Protein AF-A0A2E4KFT2-F1 (afdb_monomer)

Nearest PDB structures (foldseek):
  3dr5-assembly1_A-2  TM=6.832E-01  e=5.784E-01  Corynebacterium glutamicum
  2nu7-assembly1_A  TM=4.587E-01  e=7.571E+00  Escherichia coli

Solvent-accessible surface area (backbone atoms only — not comparable to full-atom values): 5842 Å² total; per-residue (Å²): 136,89,81,69,89,86,65,90,29,64,46,76,49,83,85,63,57,32,22,66,58,38,35,52,49,51,66,65,50,56,80,65,39,28,68,81,27,35,41,38,38,48,51,15,41,36,54,76,70,37,34,80,52,90,93,52,94,55,92,29,30,64,82,34,14,32,44,52,16,51,54,56,48,51,74,80,33,88,40,44,43,64,45,63,68,56,45,64,70,42,82,77,58,54,33,55,76,18,42,29,34,24,79,94

Radius of gyration: 14.08 Å; Cα contacts (8 Å, |Δi|>4): 180; chains: 1; bounding box: 35×25×36 Å

Foldseek 3Di:
DDDPDDDQDEAEDDDAWWLVVLLVVCVVCVVVHDAQYWYFYFQLVCLVVFQPDPPDRHPTGNCTTNVVSLVVNVVPDPQWDQPVVVLVVCVDGSRRSRTIHGHD

Structure (mmCIF, N/CA/C/O backbone):
data_AF-A0A2E4KFT2-F1
#
_entry.id   AF-A0A2E4KFT2-F1
#
loop_
_atom_site.group_PDB
_atom_site.id
_atom_site.type_symbol
_atom_site.label_atom_id
_atom_site.label_alt_id
_atom_site.label_comp_id
_atom_site.label_asym_id
_atom_site.label_entity_id
_atom_site.label_seq_id
_atom_site.pdbx_PDB_ins_code
_atom_site.Cartn_x
_atom_site.Cartn_y
_atom_site.Cartn_z
_atom_site.occupancy
_atom_site.B_iso_or_equiv
_atom_site.auth_seq_id
_atom_site.auth_comp_id
_atom_site.auth_asym_id
_atom_site.auth_atom_id
_atom_site.pdbx_PDB_model_num
ATOM 1 N N . MET A 1 1 ? -15.349 -17.266 2.591 1.00 54.81 1 MET A N 1
ATOM 2 C CA . MET A 1 1 ? -14.425 -17.221 3.749 1.00 54.81 1 MET A CA 1
ATOM 3 C C . MET A 1 1 ? -15.194 -16.701 4.959 1.00 54.81 1 MET A C 1
ATOM 5 O O . MET A 1 1 ? -15.624 -15.556 4.939 1.00 54.81 1 MET A O 1
ATOM 9 N N . ASN A 1 2 ? -15.468 -17.555 5.952 1.00 52.03 2 ASN A N 1
ATOM 10 C CA . ASN A 1 2 ? -16.279 -17.209 7.126 1.00 52.03 2 ASN A CA 1
ATOM 11 C C . ASN A 1 2 ? -15.352 -16.797 8.284 1.00 52.03 2 ASN A C 1
ATOM 13 O O . ASN A 1 2 ? -14.780 -17.638 8.977 1.00 52.03 2 ASN A O 1
ATOM 17 N N . LEU A 1 3 ? -15.127 -15.492 8.431 1.00 61.97 3 LEU A N 1
ATOM 18 C CA . LEU A 1 3 ? -14.213 -14.915 9.417 1.00 61.97 3 LEU A CA 1
ATOM 19 C C . LEU A 1 3 ? -14.967 -14.697 10.734 1.00 61.97 3 LEU A C 1
ATOM 21 O O . LEU A 1 3 ? -15.610 -13.667 10.929 1.00 61.97 3 LEU A O 1
ATOM 25 N N . LYS A 1 4 ? -14.937 -15.695 11.627 1.00 56.31 4 LYS A N 1
ATOM 26 C CA . LYS A 1 4 ? -15.633 -15.627 12.923 1.00 56.31 4 LYS A CA 1
ATOM 27 C C . LYS A 1 4 ? -15.218 -14.394 13.751 1.00 56.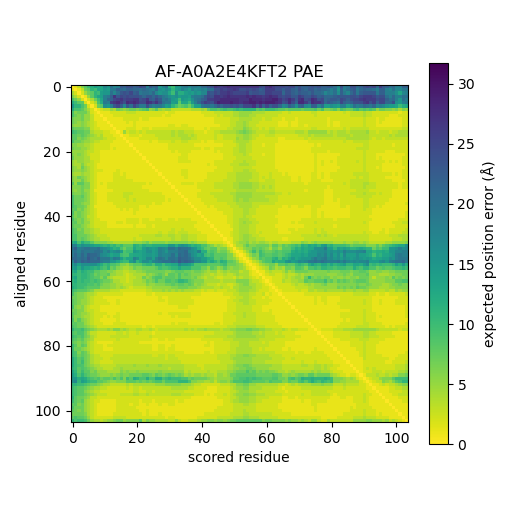31 4 LYS A C 1
ATOM 29 O O . LYS A 1 4 ? -14.079 -13.930 13.722 1.00 56.31 4 LYS A O 1
ATOM 34 N N . ARG A 1 5 ? -16.202 -13.903 14.510 1.00 57.56 5 ARG A N 1
ATOM 35 C CA . ARG A 1 5 ? -16.249 -12.717 15.384 1.00 57.56 5 ARG A CA 1
ATOM 36 C C . ARG A 1 5 ? -14.913 -12.411 16.099 1.00 57.56 5 ARG A C 1
ATOM 38 O O . ARG A 1 5 ? -14.577 -13.051 17.087 1.00 57.56 5 ARG A O 1
ATOM 45 N N . LYS A 1 6 ? -14.230 -11.355 15.635 1.00 65.38 6 LYS A N 1
ATOM 46 C CA . LYS A 1 6 ? -13.044 -10.689 16.223 1.00 65.38 6 LYS A CA 1
ATOM 47 C C . LYS A 1 6 ? -11.715 -11.461 16.172 1.00 65.38 6 LYS A C 1
ATOM 49 O O . LYS A 1 6 ? -11.243 -11.989 17.172 1.00 65.38 6 LYS A O 1
ATOM 54 N N . LYS A 1 7 ? -11.006 -11.325 15.051 1.00 71.50 7 LYS A N 1
ATOM 55 C CA . LYS A 1 7 ? -9.536 -11.224 15.030 1.00 71.50 7 LYS A CA 1
ATOM 56 C C . LYS A 1 7 ? -9.197 -10.054 14.115 1.00 71.50 7 LYS A C 1
ATOM 58 O O . LYS A 1 7 ? -9.828 -9.920 13.077 1.00 71.50 7 LYS A O 1
ATOM 63 N N . LYS A 1 8 ? -8.303 -9.150 14.521 1.00 89.69 8 LYS A N 1
ATOM 64 C CA . LYS A 1 8 ? -7.858 -8.049 13.652 1.00 89.69 8 LYS A CA 1
ATOM 65 C C . LYS A 1 8 ? -7.270 -8.666 12.382 1.00 89.69 8 LYS A C 1
ATOM 67 O O . LYS A 1 8 ? -6.322 -9.438 12.479 1.00 89.69 8 LYS A O 1
ATOM 72 N N . ILE A 1 9 ? -7.852 -8.367 11.227 1.00 94.56 9 ILE A N 1
ATOM 73 C CA . ILE A 1 9 ? -7.436 -8.939 9.943 1.00 94.56 9 ILE A CA 1
ATOM 74 C C . ILE A 1 9 ? -6.546 -7.940 9.225 1.00 94.56 9 ILE A C 1
ATOM 76 O O . ILE A 1 9 ? -6.966 -6.810 8.968 1.00 94.56 9 ILE A O 1
ATOM 80 N N . MET A 1 10 ? -5.348 -8.396 8.884 1.00 96.44 10 MET A N 1
ATOM 81 C CA . MET A 1 10 ? -4.387 -7.735 8.011 1.00 96.44 10 MET A CA 1
ATOM 82 C C . MET A 1 10 ? -4.148 -8.628 6.793 1.00 96.44 10 MET A C 1
ATOM 84 O O . MET A 1 10 ? -4.234 -9.851 6.907 1.00 96.44 10 MET A O 1
ATOM 88 N N . VAL A 1 11 ? -3.863 -8.020 5.645 1.00 97.81 11 VAL A N 1
ATOM 89 C CA . VAL A 1 11 ? -3.568 -8.722 4.388 1.00 97.81 11 VAL A CA 1
ATOM 90 C C . VAL A 1 11 ? -2.207 -8.267 3.869 1.00 97.81 11 VAL A C 1
ATOM 92 O O . VAL A 1 11 ? -1.875 -7.088 3.974 1.00 97.81 11 VAL A O 1
ATOM 95 N N . ILE A 1 12 ? -1.432 -9.196 3.312 1.00 98.25 12 ILE A N 1
ATOM 96 C CA . ILE A 1 12 ? -0.159 -8.934 2.631 1.00 98.25 12 ILE A CA 1
ATOM 97 C C . ILE A 1 12 ? -0.293 -9.492 1.213 1.00 98.25 12 ILE A C 1
ATOM 99 O O . ILE A 1 12 ? -0.695 -10.644 1.058 1.00 98.25 12 ILE A O 1
ATOM 103 N N . LEU A 1 13 ? -0.016 -8.668 0.204 1.00 98.44 13 LEU A N 1
ATOM 104 C CA . LEU A 1 13 ? -0.086 -9.034 -1.211 1.00 98.44 13 LEU A CA 1
ATOM 105 C C . LEU A 1 13 ? 1.332 -9.170 -1.760 1.00 98.44 13 LEU A C 1
ATOM 107 O O . LEU A 1 13 ? 2.029 -8.166 -1.902 1.00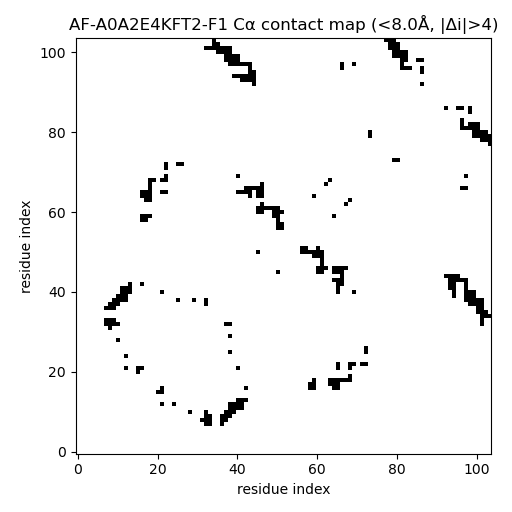 98.44 13 LEU A O 1
ATOM 111 N N . ASP A 1 14 ? 1.734 -10.408 -2.038 1.00 97.06 14 ASP A N 1
ATOM 112 C CA . ASP A 1 14 ? 3.086 -10.769 -2.489 1.00 97.06 14 ASP A CA 1
ATOM 113 C C . ASP A 1 14 ? 3.059 -11.910 -3.526 1.00 97.06 14 ASP A C 1
ATOM 115 O O . ASP A 1 14 ? 3.900 -12.804 -3.540 1.00 97.06 14 ASP A O 1
ATOM 119 N N . SER A 1 15 ? 2.007 -11.951 -4.350 1.00 94.19 15 SER A N 1
ATOM 120 C CA . SER A 1 15 ? 1.788 -13.032 -5.316 1.00 94.19 15 SER A CA 1
ATOM 121 C C . SER A 1 15 ? 2.347 -12.683 -6.703 1.00 94.19 15 SER A C 1
ATOM 123 O O . SER A 1 15 ? 3.341 -13.258 -7.144 1.00 94.19 15 SER A O 1
ATOM 125 N N . HIS A 1 16 ? 1.711 -11.742 -7.404 1.00 93.19 16 HIS A N 1
ATOM 126 C CA . HIS A 1 16 ? 2.065 -11.325 -8.757 1.00 93.19 16 HIS A CA 1
ATOM 127 C C . HIS A 1 16 ? 2.013 -9.802 -8.892 1.00 93.19 16 HIS A C 1
ATOM 129 O O . HIS A 1 16 ? 1.131 -9.141 -8.355 1.00 93.19 16 HIS A O 1
ATOM 135 N N . HIS A 1 17 ? 2.940 -9.238 -9.666 1.00 94.25 17 HIS A N 1
ATOM 136 C CA . HIS A 1 17 ? 3.249 -7.803 -9.615 1.00 94.25 17 HIS A CA 1
ATOM 137 C C . HIS A 1 17 ? 2.699 -6.981 -10.781 1.00 94.25 17 HIS A C 1
ATOM 139 O O . HIS A 1 17 ? 3.078 -5.827 -10.982 1.00 94.25 17 HIS A O 1
ATOM 145 N N . THR A 1 18 ? 1.806 -7.552 -11.587 1.00 95.00 18 THR A N 1
ATOM 146 C CA . THR A 1 18 ? 1.109 -6.782 -12.623 1.00 95.00 18 THR A CA 1
ATOM 147 C C . THR A 1 18 ? 0.053 -5.885 -12.000 1.00 95.00 18 THR A C 1
ATOM 149 O O . THR A 1 18 ? -0.637 -6.274 -11.063 1.00 95.00 18 THR A O 1
ATOM 152 N N . HIS A 1 19 ? -0.124 -4.700 -12.585 1.00 97.25 19 HIS A N 1
ATOM 153 C CA . HIS A 1 19 ? -1.154 -3.747 -12.172 1.00 97.25 19 HIS A CA 1
ATOM 154 C C . HIS A 1 19 ? -2.526 -4.405 -11.966 1.00 97.25 19 HIS A C 1
ATOM 156 O O . HIS A 1 19 ? -3.131 -4.247 -10.913 1.00 97.25 19 HIS A O 1
ATOM 162 N N . GLN A 1 20 ? -3.002 -5.141 -12.978 1.00 98.00 20 GLN A N 1
ATOM 163 C CA . GLN A 1 20 ? -4.349 -5.707 -12.970 1.00 98.00 20 GLN A CA 1
ATOM 164 C C . GLN A 1 20 ? -4.524 -6.716 -11.833 1.00 98.00 20 GLN A C 1
ATOM 166 O O . GLN A 1 20 ? -5.475 -6.612 -11.071 1.00 98.00 20 GLN A O 1
ATOM 171 N N . HIS A 1 21 ? -3.558 -7.622 -11.664 1.00 97.75 21 HIS A N 1
ATOM 172 C CA . HIS A 1 21 ? -3.611 -8.648 -10.626 1.00 97.75 21 HIS A CA 1
ATOM 173 C C . HIS A 1 21 ? -3.637 -8.037 -9.223 1.00 97.75 21 HIS A C 1
ATOM 175 O O . HIS A 1 21 ? -4.517 -8.354 -8.428 1.00 97.75 21 HIS A O 1
ATOM 181 N N . VAL A 1 22 ? -2.727 -7.098 -8.942 1.00 98.38 22 VAL A N 1
ATOM 182 C CA . VAL A 1 22 ? -2.671 -6.420 -7.637 1.00 98.38 22 VAL A CA 1
ATOM 183 C C . VAL A 1 22 ? -3.949 -5.617 -7.377 1.00 98.38 22 VAL A C 1
ATOM 185 O O . VAL A 1 22 ? -4.447 -5.593 -6.252 1.00 98.38 22 VAL A O 1
ATOM 188 N N . LEU A 1 23 ? -4.510 -4.963 -8.400 1.00 98.56 23 LEU A N 1
ATOM 189 C CA . LEU A 1 23 ? -5.767 -4.225 -8.270 1.00 98.56 23 LEU A CA 1
ATOM 190 C C . LEU A 1 23 ? -6.942 -5.163 -7.952 1.00 98.56 23 LEU A C 1
ATOM 192 O O . LEU A 1 23 ? -7.767 -4.839 -7.094 1.00 98.56 23 LEU A O 1
ATOM 196 N N . ASP A 1 24 ? -6.998 -6.328 -8.595 1.00 98.50 24 ASP A N 1
ATOM 197 C CA . ASP A 1 24 ? -8.024 -7.342 -8.344 1.00 98.50 24 ASP A CA 1
ATOM 198 C C . ASP A 1 24 ? -7.911 -7.907 -6.921 1.00 98.50 24 ASP A C 1
ATOM 200 O O . ASP A 1 24 ? -8.914 -7.988 -6.203 1.00 98.50 24 ASP A O 1
ATOM 204 N N . GLU A 1 25 ? -6.692 -8.194 -6.455 1.00 98.56 25 GLU A N 1
ATOM 205 C CA . GLU A 1 25 ? -6.431 -8.595 -5.070 1.00 98.56 25 GLU A CA 1
ATOM 206 C C . GLU A 1 25 ? -6.849 -7.510 -4.066 1.00 98.56 25 GLU A C 1
ATOM 208 O O . GLU A 1 25 ? -7.551 -7.800 -3.092 1.00 98.56 25 GLU A O 1
ATOM 213 N N . LEU A 1 26 ? -6.480 -6.248 -4.307 1.00 98.62 26 LEU A N 1
ATOM 214 C CA . LEU A 1 26 ? -6.873 -5.113 -3.468 1.00 98.62 26 LEU A CA 1
ATOM 215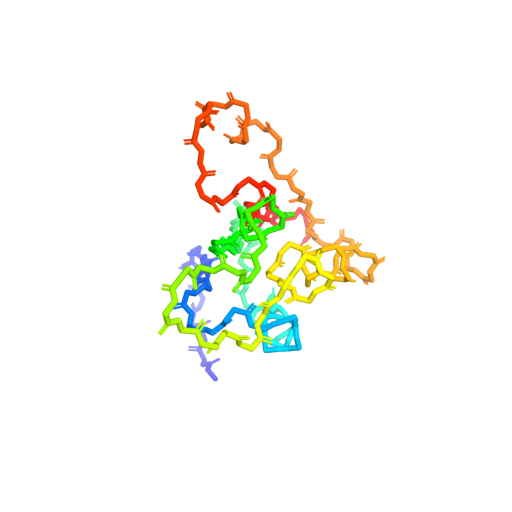 C C . LEU A 1 26 ? -8.400 -5.005 -3.352 1.00 98.62 26 LEU A C 1
ATOM 217 O O . LEU A 1 26 ? -8.946 -4.899 -2.246 1.00 98.62 26 LEU A O 1
ATOM 221 N N . ASN A 1 27 ? -9.108 -5.082 -4.477 1.00 98.31 27 ASN A N 1
ATOM 222 C CA . ASN A 1 27 ? -10.568 -5.030 -4.507 1.00 98.31 27 ASN A CA 1
ATOM 223 C C . ASN A 1 27 ? -11.197 -6.226 -3.780 1.00 98.31 27 ASN A C 1
ATOM 225 O O . ASN A 1 27 ? -12.145 -6.053 -3.008 1.00 98.31 27 ASN A O 1
ATOM 229 N N . PHE A 1 28 ? -10.650 -7.428 -3.964 1.00 97.75 28 PHE A N 1
ATOM 230 C CA . PHE A 1 28 ? -11.195 -8.641 -3.364 1.00 97.75 28 PHE A CA 1
ATOM 231 C C . PHE A 1 28 ? -10.961 -8.713 -1.852 1.00 97.75 28 PHE A C 1
ATOM 233 O O . PHE A 1 28 ? -11.895 -9.005 -1.095 1.00 97.75 28 PHE A O 1
ATOM 240 N N . TYR A 1 29 ? -9.735 -8.447 -1.397 1.00 97.50 29 TYR A N 1
ATOM 241 C CA . TYR A 1 29 ? -9.337 -8.657 -0.006 1.00 97.50 29 TYR A CA 1
ATOM 242 C C . TYR A 1 29 ? -9.680 -7.484 0.922 1.00 97.50 29 TYR A C 1
ATOM 244 O O . TYR A 1 29 ? -9.886 -7.689 2.123 1.00 97.50 29 TYR A O 1
ATOM 252 N N . SER A 1 30 ? -9.815 -6.260 0.400 1.00 97.31 30 SER A N 1
ATOM 253 C CA . SER A 1 30 ? -10.057 -5.056 1.218 1.00 97.31 30 SER A CA 1
ATOM 254 C C . SER A 1 30 ? -11.324 -5.097 2.079 1.00 97.31 30 SER A C 1
ATOM 256 O O . SER A 1 30 ? -11.363 -4.508 3.172 1.00 97.31 30 SER A O 1
ATOM 258 N N . LYS A 1 31 ? -12.352 -5.832 1.639 1.00 95.12 31 LYS A N 1
ATOM 259 C CA . LYS A 1 31 ? -13.598 -6.022 2.399 1.00 95.12 31 LYS A CA 1
ATOM 260 C C . LYS A 1 31 ? -13.402 -6.811 3.695 1.00 95.12 31 LYS A C 1
ATOM 262 O O . LYS A 1 31 ? -14.167 -6.617 4.635 1.00 95.12 31 LYS A O 1
ATOM 267 N N . TYR A 1 32 ? -12.357 -7.633 3.779 1.00 94.50 32 TYR A N 1
ATOM 268 C CA . TYR A 1 32 ? -12.071 -8.458 4.955 1.00 94.50 32 TYR A CA 1
ATOM 269 C C . TYR A 1 32 ? -11.125 -7.785 5.955 1.00 94.50 32 TYR A C 1
ATOM 271 O O . TYR A 1 32 ? -11.096 -8.173 7.120 1.00 94.50 32 TYR A O 1
ATOM 279 N N . VAL A 1 33 ? -10.367 -6.766 5.538 1.00 96.00 33 VAL A N 1
ATOM 280 C CA . VAL A 1 33 ? -9.435 -6.061 6.431 1.00 96.00 33 VAL A CA 1
ATOM 281 C C . VAL A 1 33 ? -10.193 -5.332 7.533 1.00 96.00 33 VAL A C 1
ATOM 283 O O . VAL A 1 33 ? -11.217 -4.688 7.293 1.00 96.00 33 VAL A O 1
ATOM 286 N N . SER A 1 34 ? -9.696 -5.429 8.763 1.00 95.19 34 SER A N 1
ATOM 287 C CA . SER A 1 34 ? -10.304 -4.763 9.917 1.00 95.19 34 SER A CA 1
ATOM 288 C C . SER A 1 34 ? -9.965 -3.270 9.955 1.00 95.19 34 SER A C 1
ATOM 290 O O . SER A 1 34 ? -8.896 -2.848 9.519 1.00 95.19 34 SER A O 1
ATOM 292 N N . LYS A 1 35 ? -10.861 -2.443 10.504 1.00 95.25 35 LYS A N 1
ATOM 293 C CA . LYS A 1 35 ? -10.568 -1.023 10.754 1.00 95.25 35 LYS A CA 1
ATOM 294 C C . LYS A 1 35 ? -9.332 -0.896 11.654 1.00 95.25 35 LYS A C 1
ATOM 296 O O . LYS A 1 35 ? -9.196 -1.652 12.617 1.00 95.25 35 LYS A O 1
ATOM 301 N N . LYS A 1 36 ? -8.454 0.069 11.358 1.00 96.00 36 LYS A N 1
ATOM 302 C CA . LYS A 1 36 ? -7.123 0.253 11.974 1.00 96.00 36 LYS A CA 1
ATOM 303 C C . LYS A 1 36 ? -6.114 -0.878 11.690 1.00 96.00 36 LYS A C 1
ATOM 305 O O . LYS A 1 36 ? -5.061 -0.902 12.321 1.00 96.00 36 LYS A O 1
ATOM 310 N N . SER A 1 37 ? -6.410 -1.792 10.765 1.00 96.81 37 SER A N 1
ATOM 311 C CA . SER A 1 37 ? -5.454 -2.767 10.217 1.00 96.81 37 SER A CA 1
ATOM 312 C C . SER A 1 37 ? -5.008 -2.358 8.808 1.00 96.81 37 SER A C 1
ATOM 314 O O . SER A 1 37 ? -5.342 -1.262 8.349 1.00 96.81 37 SER A O 1
ATOM 316 N N . TYR A 1 38 ? -4.230 -3.214 8.141 1.00 98.00 38 TYR A N 1
ATOM 317 C CA . TYR A 1 38 ? -3.519 -2.870 6.912 1.00 98.00 38 TYR A CA 1
ATOM 318 C C . TYR A 1 38 ? -3.791 -3.853 5.772 1.00 98.00 38 TYR A C 1
ATOM 320 O O . TYR A 1 38 ? -4.039 -5.040 6.002 1.00 98.00 38 TYR A O 1
ATOM 328 N N . ILE A 1 39 ? -3.697 -3.342 4.547 1.00 98.50 39 ILE A N 1
ATOM 329 C CA . ILE A 1 39 ? -3.212 -4.116 3.406 1.00 98.50 39 ILE A CA 1
ATOM 330 C C . ILE A 1 39 ? -1.778 -3.657 3.156 1.00 98.50 39 ILE A C 1
ATOM 332 O O . ILE A 1 39 ? -1.541 -2.455 3.055 1.00 98.50 39 ILE A O 1
ATOM 336 N N . ILE A 1 40 ? -0.837 -4.590 3.076 1.00 98.31 40 ILE A N 1
ATOM 337 C CA . ILE A 1 40 ? 0.549 -4.310 2.697 1.00 98.31 40 ILE A CA 1
ATOM 338 C C . ILE A 1 40 ? 0.735 -4.808 1.268 1.00 98.31 40 ILE A C 1
ATOM 340 O O . ILE A 1 40 ? 0.616 -6.004 1.015 1.00 98.31 40 ILE A O 1
ATOM 344 N N . VAL A 1 41 ? 0.979 -3.887 0.343 1.00 98.50 41 VAL A N 1
ATOM 345 C CA . VAL A 1 41 ? 1.279 -4.187 -1.060 1.00 98.50 41 VAL A CA 1
ATOM 346 C C . VAL A 1 41 ? 2.790 -4.226 -1.228 1.00 98.50 41 VAL A C 1
ATOM 348 O O . VAL A 1 41 ? 3.454 -3.205 -1.022 1.00 98.50 41 VAL A O 1
ATOM 351 N N . CYS A 1 42 ? 3.327 -5.393 -1.573 1.00 97.50 42 CYS A N 1
ATOM 352 C CA . CYS A 1 42 ? 4.757 -5.558 -1.789 1.00 97.50 42 CYS A CA 1
ATOM 353 C C . CYS A 1 42 ? 5.215 -4.986 -3.142 1.00 97.50 42 CYS A C 1
ATOM 355 O O . CYS A 1 42 ? 4.422 -4.794 -4.069 1.00 97.50 42 CYS A O 1
ATOM 357 N N . ASP A 1 43 ? 6.515 -4.701 -3.236 1.00 95.31 43 ASP A N 1
ATOM 358 C CA . ASP A 1 43 ? 7.239 -4.354 -4.465 1.00 95.31 43 ASP A CA 1
ATOM 359 C C . ASP A 1 43 ? 6.706 -3.126 -5.217 1.00 95.31 43 ASP A C 1
ATOM 361 O O . ASP A 1 43 ? 6.809 -3.001 -6.442 1.00 95.31 43 ASP A O 1
ATOM 365 N N . THR A 1 44 ? 6.187 -2.140 -4.489 1.00 95.81 44 THR A N 1
ATOM 366 C CA . THR A 1 44 ? 5.888 -0.826 -5.073 1.00 95.81 44 THR A CA 1
ATOM 367 C C . THR A 1 44 ? 7.152 -0.122 -5.583 1.00 95.81 44 THR A C 1
ATOM 369 O O . THR A 1 44 ? 7.057 0.723 -6.474 1.00 95.81 44 THR A O 1
ATOM 372 N N . ILE A 1 45 ? 8.343 -0.522 -5.117 1.00 93.69 45 ILE A N 1
ATOM 373 C CA . ILE A 1 45 ? 9.641 -0.053 -5.629 1.00 93.69 45 ILE A CA 1
ATOM 374 C C . ILE A 1 45 ? 9.835 -0.293 -7.132 1.00 93.69 45 ILE A C 1
ATOM 376 O O . ILE A 1 45 ? 10.599 0.426 -7.783 1.00 93.69 45 ILE A O 1
ATOM 380 N N . LEU A 1 46 ? 9.106 -1.251 -7.718 1.00 92.38 46 LEU A N 1
ATOM 381 C CA . LEU A 1 46 ? 9.095 -1.503 -9.163 1.00 92.38 46 LEU A CA 1
ATOM 382 C C . LEU A 1 46 ? 8.730 -0.253 -9.979 1.00 92.38 46 LEU A C 1
ATOM 384 O O . LEU A 1 46 ? 9.140 -0.131 -11.134 1.00 92.38 46 LEU A O 1
ATOM 388 N N . ASN A 1 47 ? 8.028 0.703 -9.367 1.00 93.06 47 ASN A N 1
ATOM 389 C CA . ASN A 1 47 ? 7.726 1.999 -9.962 1.00 93.06 47 ASN A CA 1
ATOM 390 C C . ASN A 1 47 ? 8.954 2.896 -10.190 1.00 93.06 47 ASN A C 1
ATOM 392 O O . ASN A 1 47 ? 8.884 3.814 -10.997 1.00 93.06 47 ASN A O 1
ATOM 396 N N . PHE A 1 48 ? 10.069 2.645 -9.503 1.00 89.94 48 PHE A N 1
ATOM 397 C CA . PHE A 1 48 ? 11.296 3.438 -9.628 1.00 89.94 48 PHE A CA 1
ATOM 398 C C . PHE A 1 48 ? 12.369 2.729 -10.453 1.00 89.94 48 PHE A C 1
ATOM 400 O O . PHE A 1 48 ? 13.081 3.371 -11.218 1.00 89.94 48 PHE A O 1
ATOM 407 N N . ILE A 1 49 ? 12.476 1.403 -10.327 1.00 86.44 49 ILE A N 1
ATOM 408 C CA . ILE A 1 49 ? 13.514 0.621 -11.021 1.00 86.44 49 ILE A CA 1
ATOM 409 C C . ILE A 1 49 ? 13.075 0.130 -12.411 1.00 86.44 49 ILE A C 1
ATOM 411 O O . ILE A 1 49 ? 13.910 -0.189 -13.258 1.00 86.44 49 ILE A O 1
ATOM 415 N N . GLY A 1 50 ? 11.763 0.085 -12.667 1.00 76.50 50 GLY A N 1
ATOM 416 C CA . GLY A 1 50 ? 11.184 -0.387 -13.922 1.00 76.50 50 GLY A CA 1
ATOM 417 C C . GLY A 1 50 ? 11.306 -1.898 -14.149 1.00 76.50 50 GLY A C 1
ATOM 418 O O . GLY A 1 50 ? 11.770 -2.660 -13.308 1.00 76.50 50 GLY A O 1
ATOM 419 N N . GLY A 1 51 ? 10.851 -2.353 -15.321 1.00 68.00 51 GLY A N 1
ATOM 420 C CA . GLY A 1 51 ? 10.803 -3.780 -15.678 1.00 68.00 51 GLY A CA 1
ATOM 421 C C . GLY A 1 51 ? 12.069 -4.328 -16.346 1.00 68.00 51 GLY A C 1
ATOM 422 O O . GLY A 1 51 ? 12.151 -5.524 -16.626 1.00 68.00 51 GLY A O 1
ATOM 423 N N . LYS A 1 52 ? 13.061 -3.476 -16.639 1.00 64.62 52 LYS A N 1
ATOM 424 C CA . LYS A 1 52 ? 14.265 -3.855 -17.397 1.00 64.62 52 LYS A CA 1
ATOM 425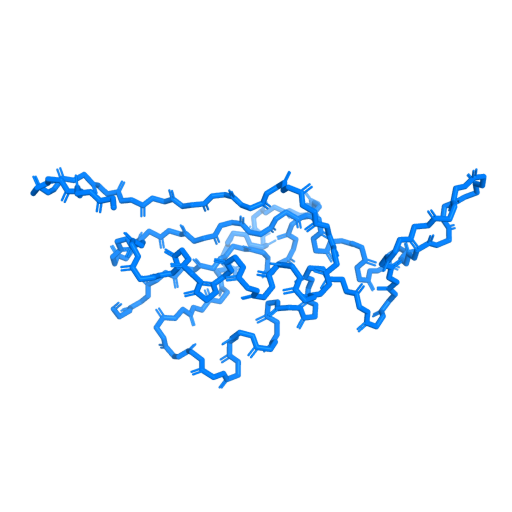 C C . LYS A 1 52 ? 15.372 -4.354 -16.470 1.00 64.62 52 LYS A C 1
ATOM 427 O O . LYS A 1 52 ? 16.451 -3.774 -16.398 1.00 64.62 52 LYS A O 1
ATOM 432 N N . VAL A 1 53 ? 15.118 -5.464 -15.787 1.00 67.19 53 VAL A N 1
ATOM 433 C CA . VAL A 1 53 ? 16.194 -6.234 -15.152 1.00 67.19 53 VAL A CA 1
ATOM 434 C C . VAL A 1 53 ? 16.862 -7.074 -16.242 1.00 67.19 53 VAL A C 1
ATOM 436 O O . VAL A 1 53 ? 16.180 -7.790 -16.979 1.00 67.19 53 VAL A O 1
ATOM 439 N N . LYS A 1 54 ? 18.189 -6.961 -16.389 1.00 71.44 54 LYS A N 1
ATOM 440 C CA . LYS A 1 54 ? 18.946 -7.682 -17.427 1.00 71.44 54 LYS A CA 1
ATOM 441 C C . LYS A 1 54 ? 18.605 -9.183 -17.398 1.00 71.44 54 LYS A C 1
ATOM 443 O O . LYS A 1 54 ? 18.648 -9.813 -16.347 1.00 71.44 54 LYS A O 1
ATOM 448 N N . GLY A 1 55 ? 18.269 -9.746 -18.562 1.00 72.12 55 GLY A N 1
ATOM 449 C CA . GLY A 1 55 ? 18.124 -11.194 -18.757 1.00 72.12 55 GLY A CA 1
ATOM 450 C C . GLY A 1 55 ? 16.743 -11.808 -18.489 1.00 72.12 55 GLY A C 1
ATOM 451 O O . GLY A 1 55 ? 16.605 -13.016 -18.662 1.00 72.12 55 GLY A O 1
ATOM 452 N N . ARG A 1 56 ? 15.706 -11.042 -18.105 1.00 78.62 56 ARG A N 1
ATOM 453 C CA . ARG A 1 56 ? 14.333 -11.579 -17.953 1.00 78.62 56 ARG A CA 1
ATOM 454 C C . ARG A 1 56 ? 13.269 -10.608 -18.463 1.00 78.62 56 ARG A C 1
ATOM 456 O O . ARG A 1 56 ? 13.218 -9.462 -18.028 1.00 78.62 56 ARG A O 1
ATOM 463 N N . LYS A 1 57 ? 12.363 -11.082 -19.329 1.00 79.56 57 LYS A N 1
ATOM 464 C CA . LYS A 1 57 ? 11.129 -10.351 -19.664 1.00 79.56 57 LYS A CA 1
ATOM 465 C C . LYS A 1 57 ? 10.187 -10.426 -18.462 1.00 79.56 57 LYS A C 1
ATOM 467 O O . LYS A 1 57 ? 9.774 -11.516 -18.073 1.00 79.56 57 LYS A O 1
ATOM 472 N N . ARG A 1 58 ? 9.875 -9.282 -17.855 1.00 86.31 58 ARG A N 1
ATOM 473 C CA . ARG A 1 58 ? 8.877 -9.176 -16.785 1.00 86.31 58 ARG A CA 1
ATOM 474 C C . ARG A 1 58 ? 7.565 -8.615 -17.346 1.00 86.31 58 ARG A C 1
ATOM 476 O O . ARG A 1 58 ? 7.621 -7.775 -18.240 1.00 86.31 58 ARG A O 1
ATOM 483 N N . PRO A 1 59 ? 6.401 -9.053 -16.836 1.00 85.69 59 PRO A N 1
ATOM 484 C CA . PRO A 1 59 ? 5.102 -8.556 -17.289 1.00 85.69 59 PRO A CA 1
ATOM 485 C C . PRO A 1 59 ? 4.706 -7.196 -16.676 1.00 85.69 59 PRO A C 1
ATOM 487 O O . PRO A 1 59 ? 3.630 -6.687 -16.980 1.00 85.69 59 PRO A O 1
ATOM 490 N N . TRP A 1 60 ? 5.553 -6.605 -15.827 1.00 86.25 60 TRP A N 1
ATOM 491 C CA . TRP A 1 60 ? 5.377 -5.283 -15.214 1.00 86.25 60 TRP A CA 1
ATOM 492 C C . TRP A 1 60 ? 6.449 -4.289 -15.673 1.00 86.25 60 TRP A C 1
ATOM 494 O O . TRP A 1 60 ? 7.567 -4.671 -16.026 1.00 86.25 60 TRP A O 1
ATOM 504 N N . ASP A 1 61 ? 6.113 -2.999 -15.633 1.00 85.94 61 ASP A N 1
ATOM 505 C CA . ASP A 1 61 ? 7.005 -1.891 -15.985 1.00 85.94 61 ASP A CA 1
ATOM 506 C C . ASP A 1 61 ? 6.703 -0.618 -15.167 1.00 85.94 61 ASP A C 1
ATOM 508 O O . ASP A 1 61 ? 5.904 -0.631 -14.232 1.00 85.94 61 ASP A O 1
ATOM 512 N N . LEU A 1 62 ? 7.333 0.509 -15.516 1.00 87.06 62 LEU A N 1
ATOM 513 C CA . LEU A 1 62 ? 7.125 1.797 -14.836 1.00 87.06 62 LEU A CA 1
ATOM 514 C C . LEU A 1 62 ? 5.673 2.312 -14.909 1.00 87.06 62 LEU A C 1
ATOM 516 O O . LEU A 1 62 ? 5.290 3.153 -14.107 1.00 87.06 62 LEU A O 1
ATOM 520 N N . LYS A 1 63 ? 4.861 1.830 -15.858 1.00 88.06 63 LYS A N 1
ATOM 521 C CA . LYS A 1 63 ? 3.464 2.245 -16.066 1.00 88.06 63 LYS A CA 1
ATOM 522 C C . LYS A 1 63 ? 2.453 1.224 -15.540 1.00 88.06 63 LYS A C 1
ATOM 524 O O . LYS A 1 63 ? 1.294 1.578 -15.336 1.00 88.06 63 LYS A O 1
ATOM 529 N N . LYS A 1 64 ? 2.854 -0.038 -15.365 1.00 93.19 64 LYS A N 1
ATOM 530 C CA . LYS A 1 64 ? 2.000 -1.149 -14.926 1.00 93.19 64 LYS A CA 1
ATOM 531 C C . LYS A 1 64 ? 2.725 -1.991 -13.878 1.00 93.19 64 LYS A C 1
ATOM 533 O O . LYS A 1 64 ? 3.413 -2.950 -14.213 1.00 93.19 64 LYS A O 1
ATOM 538 N N . ASN A 1 65 ? 2.546 -1.638 -12.610 1.00 95.56 65 ASN A N 1
ATOM 539 C CA . ASN A 1 65 ? 3.206 -2.259 -11.452 1.00 95.56 65 ASN A CA 1
ATOM 540 C C . ASN A 1 65 ? 2.338 -2.136 -10.172 1.00 95.56 65 ASN A C 1
ATOM 542 O O . ASN A 1 65 ? 1.277 -1.497 -10.226 1.00 95.56 65 ASN A O 1
ATOM 546 N N . PRO A 1 66 ? 2.764 -2.677 -9.013 1.00 97.81 66 PRO A N 1
ATOM 547 C CA . PRO A 1 66 ? 1.980 -2.613 -7.779 1.00 97.81 66 PRO A CA 1
ATOM 548 C C . PRO A 1 66 ? 1.659 -1.184 -7.310 1.00 97.81 66 PRO A C 1
ATOM 550 O O . PRO A 1 66 ? 0.537 -0.924 -6.878 1.00 97.81 66 PRO A O 1
AT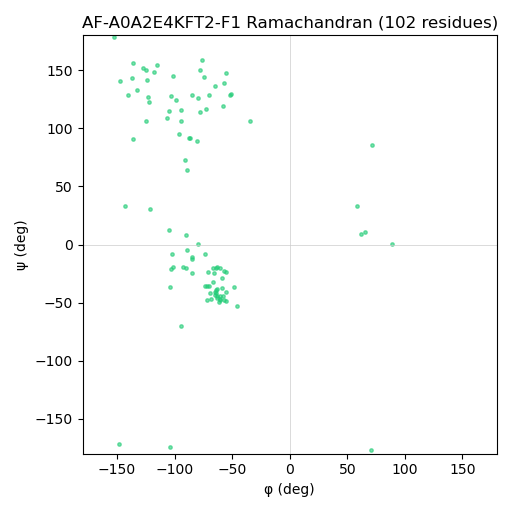OM 553 N N . MET A 1 67 ? 2.572 -0.215 -7.463 1.00 97.38 67 MET A N 1
ATOM 554 C CA . MET A 1 67 ? 2.309 1.182 -7.079 1.00 97.38 67 MET A CA 1
ATOM 555 C C . MET A 1 67 ? 1.188 1.805 -7.919 1.00 97.38 67 MET A C 1
ATOM 557 O O . MET A 1 67 ? 0.328 2.516 -7.396 1.00 97.38 67 MET A O 1
ATOM 561 N N . THR A 1 68 ? 1.144 1.507 -9.219 1.00 97.81 68 THR A N 1
ATOM 562 C CA . THR A 1 68 ? 0.054 1.995 -10.080 1.00 97.81 68 THR A CA 1
ATOM 563 C C . THR A 1 68 ? -1.301 1.383 -9.704 1.00 97.81 68 THR A C 1
ATOM 565 O O . THR A 1 68 ? -2.323 2.061 -9.807 1.00 97.81 68 THR A O 1
ATOM 568 N N . ALA A 1 69 ? -1.321 0.138 -9.214 1.00 98.38 69 ALA A N 1
ATOM 569 C CA . ALA A 1 69 ? -2.531 -0.497 -8.689 1.00 98.38 69 ALA A CA 1
ATOM 570 C C . ALA A 1 69 ? -2.982 0.151 -7.371 1.00 98.38 69 ALA A C 1
ATOM 572 O O . ALA A 1 69 ? -4.165 0.453 -7.211 1.00 98.38 69 ALA A O 1
ATOM 573 N N . VAL A 1 70 ? -2.040 0.458 -6.470 1.00 98.56 70 VAL A N 1
ATOM 574 C CA . VAL A 1 70 ? -2.305 1.232 -5.244 1.00 98.56 70 VAL A CA 1
ATOM 575 C C . VAL A 1 70 ? -2.953 2.578 -5.578 1.00 98.56 70 VAL A C 1
ATOM 577 O O . VAL A 1 70 ? -3.990 2.922 -5.007 1.00 98.56 70 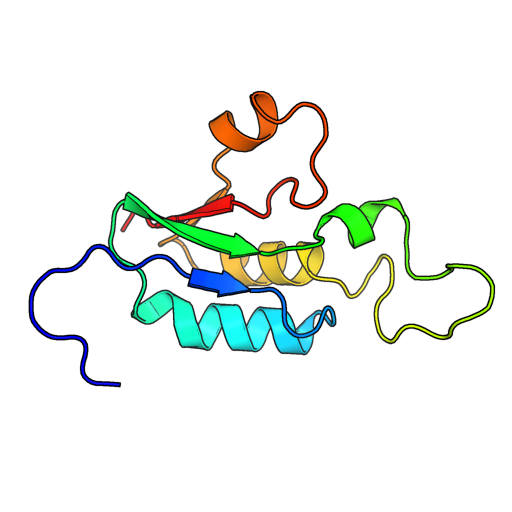VAL A O 1
ATOM 580 N N . ALA A 1 71 ? -2.391 3.325 -6.533 1.00 98.38 71 ALA A N 1
ATOM 581 C CA . ALA A 1 71 ? -2.938 4.614 -6.952 1.00 98.38 71 ALA A CA 1
ATOM 582 C C . ALA A 1 71 ? -4.373 4.489 -7.501 1.00 98.38 71 ALA A C 1
ATOM 584 O O . ALA A 1 71 ? -5.254 5.267 -7.121 1.00 98.38 71 ALA A O 1
ATOM 585 N N . ALA A 1 72 ? -4.631 3.486 -8.349 1.00 98.44 72 ALA A N 1
ATOM 586 C CA . ALA A 1 72 ? -5.961 3.218 -8.898 1.00 98.44 72 ALA A CA 1
ATOM 587 C C . ALA A 1 72 ? -6.978 2.835 -7.808 1.00 98.44 72 ALA A C 1
ATOM 589 O O . ALA A 1 72 ? -8.090 3.369 -7.777 1.00 98.44 72 ALA A O 1
ATOM 590 N N . PHE A 1 73 ? -6.582 1.970 -6.872 1.00 98.62 73 PHE A N 1
ATOM 591 C CA . PHE A 1 73 ? -7.414 1.550 -5.748 1.00 98.62 73 PHE A CA 1
ATOM 592 C C . PHE A 1 73 ? -7.815 2.735 -4.855 1.00 98.62 73 PHE A C 1
ATOM 594 O O . PHE A 1 73 ? -8.996 2.922 -4.562 1.00 98.62 73 PHE A O 1
ATOM 601 N N . LEU A 1 74 ? -6.864 3.594 -4.475 1.00 98.50 74 LEU A N 1
ATOM 602 C CA . LEU A 1 74 ? -7.119 4.743 -3.590 1.00 98.50 74 LEU A CA 1
ATOM 603 C C . LEU A 1 74 ? -7.931 5.868 -4.258 1.00 98.50 74 LEU A C 1
ATOM 605 O O . LEU A 1 74 ? -8.615 6.644 -3.572 1.00 98.50 74 LEU A O 1
ATOM 609 N N . LYS A 1 75 ? -7.910 5.959 -5.596 1.00 98.19 75 LYS A N 1
ATOM 610 C CA . LYS A 1 75 ? -8.780 6.885 -6.339 1.00 98.19 75 LYS A CA 1
ATOM 611 C C . LYS A 1 75 ? -10.253 6.600 -6.035 1.00 98.19 75 LYS A C 1
ATOM 613 O O . LYS A 1 75 ? -10.990 7.534 -5.709 1.00 98.19 75 LYS A O 1
ATOM 618 N N . ASN A 1 76 ? -10.626 5.320 -6.037 1.00 95.06 76 ASN A N 1
ATOM 619 C CA . ASN A 1 76 ? -12.010 4.856 -5.921 1.00 95.06 76 ASN A CA 1
ATOM 620 C C . ASN A 1 76 ? -12.383 4.333 -4.520 1.00 95.06 76 A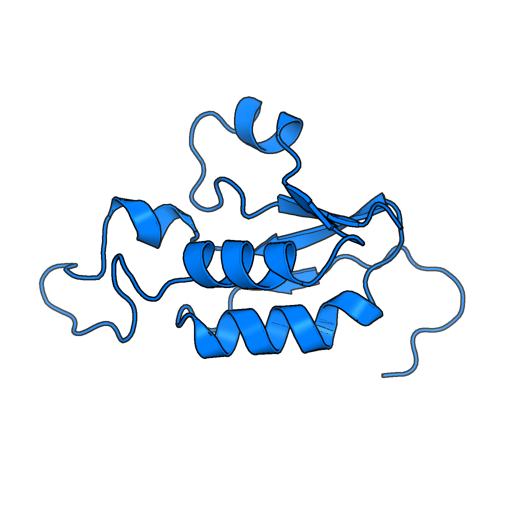SN A C 1
ATOM 622 O O . ASN A 1 76 ? -13.557 4.086 -4.258 1.00 95.06 76 ASN A O 1
ATOM 626 N N . ASN A 1 77 ? -11.424 4.189 -3.597 1.00 97.25 77 ASN A N 1
ATOM 627 C CA . ASN A 1 77 ? -11.665 3.652 -2.258 1.00 97.25 77 ASN A CA 1
ATOM 628 C C . ASN A 1 77 ? -11.196 4.614 -1.154 1.00 97.25 77 ASN A C 1
ATOM 630 O O . ASN A 1 77 ? -10.006 4.744 -0.879 1.00 97.25 77 ASN A O 1
ATOM 634 N N . LYS A 1 78 ? -12.149 5.264 -0.472 1.00 97.94 78 LYS A N 1
ATOM 635 C CA . LYS A 1 78 ? -11.880 6.202 0.639 1.00 97.94 78 LYS A CA 1
ATOM 636 C C . LYS A 1 78 ? -11.831 5.536 2.018 1.00 97.94 78 LYS A C 1
ATOM 638 O O . LYS A 1 78 ? -11.785 6.243 3.027 1.00 97.94 78 LYS A O 1
ATOM 643 N N . ASN A 1 79 ? -11.868 4.203 2.077 1.00 98.25 79 ASN A N 1
ATOM 644 C CA . ASN A 1 79 ? -11.725 3.456 3.327 1.00 98.25 79 ASN A CA 1
ATOM 645 C C . ASN A 1 79 ? -10.260 3.230 3.701 1.00 98.25 79 ASN A C 1
ATOM 647 O O . ASN A 1 79 ? -9.993 2.840 4.835 1.00 98.25 79 ASN A O 1
ATOM 651 N N . PHE A 1 80 ? -9.326 3.479 2.779 1.00 98.69 80 PHE A N 1
ATOM 652 C CA . PHE A 1 80 ? -7.895 3.275 2.967 1.00 98.69 80 PHE A CA 1
ATOM 653 C C . PHE A 1 80 ? -7.104 4.553 2.692 1.00 98.69 80 PHE A C 1
ATOM 655 O O . PHE A 1 80 ? -7.504 5.376 1.870 1.00 98.69 80 PHE A O 1
ATOM 662 N N . ILE A 1 81 ? -5.970 4.697 3.376 1.00 98.56 81 ILE A N 1
ATOM 663 C CA . ILE A 1 81 ? -4.959 5.731 3.122 1.00 98.56 81 ILE A CA 1
ATOM 664 C C . ILE A 1 81 ? -3.566 5.106 3.166 1.00 98.56 81 ILE A C 1
ATOM 666 O O . ILE A 1 81 ? -3.370 4.092 3.833 1.00 98.56 81 ILE A O 1
ATOM 670 N N . ILE A 1 82 ? -2.596 5.737 2.509 1.00 98.31 82 ILE A N 1
ATOM 671 C CA . ILE A 1 82 ? -1.180 5.402 2.691 1.00 98.31 82 ILE A CA 1
ATOM 672 C C . ILE A 1 82 ? -0.742 5.864 4.083 1.00 98.31 82 ILE A C 1
ATOM 674 O O . ILE A 1 82 ? -0.947 7.027 4.447 1.00 98.31 82 ILE A O 1
ATOM 678 N N . ASP A 1 83 ? -0.133 4.966 4.853 1.00 97.69 83 ASP A N 1
ATOM 679 C CA . ASP A 1 83 ? 0.449 5.284 6.154 1.00 97.69 83 ASP A CA 1
ATOM 680 C C . ASP A 1 83 ? 1.834 5.924 5.983 1.00 97.69 83 ASP A C 1
ATOM 682 O O . ASP A 1 83 ? 2.871 5.258 5.960 1.00 97.69 83 ASP A O 1
ATOM 686 N N . LYS A 1 84 ? 1.838 7.254 5.852 1.00 95.56 84 LYS A N 1
ATOM 687 C CA . LYS A 1 84 ? 3.060 8.046 5.656 1.00 95.56 84 LYS A CA 1
ATOM 688 C C . LYS A 1 84 ? 4.020 7.985 6.847 1.00 95.56 84 LYS A C 1
ATOM 690 O O . LYS A 1 84 ? 5.194 8.300 6.674 1.00 95.56 84 LYS A O 1
ATOM 695 N N . ASP A 1 85 ? 3.551 7.615 8.038 1.00 95.81 85 ASP A N 1
ATOM 696 C CA . ASP A 1 85 ? 4.431 7.483 9.201 1.00 95.81 85 ASP A CA 1
ATOM 697 C C . ASP A 1 85 ? 5.303 6.232 9.075 1.00 95.81 85 ASP A C 1
ATOM 699 O O . ASP A 1 85 ? 6.474 6.264 9.453 1.00 95.81 85 ASP A O 1
ATOM 703 N N . ILE A 1 86 ? 4.765 5.149 8.499 1.00 95.06 86 ILE A N 1
ATOM 704 C CA . ILE A 1 86 ? 5.548 3.950 8.174 1.00 95.06 86 ILE A CA 1
ATOM 705 C C . ILE A 1 86 ? 6.540 4.252 7.048 1.00 95.06 86 ILE A C 1
ATOM 707 O O . ILE A 1 86 ? 7.721 3.950 7.209 1.00 95.06 86 ILE A O 1
ATOM 711 N N . ASP A 1 87 ? 6.100 4.905 5.966 1.00 91.50 87 ASP A N 1
ATOM 712 C CA . ASP A 1 87 ? 6.988 5.276 4.851 1.00 91.50 87 ASP A CA 1
ATOM 713 C C . ASP A 1 87 ? 8.188 6.115 5.328 1.00 91.50 87 ASP A C 1
ATOM 715 O O . ASP A 1 87 ? 9.316 5.878 4.908 1.00 91.50 87 ASP A O 1
ATOM 719 N N . LYS A 1 88 ? 7.974 7.067 6.250 1.00 91.94 88 LYS A N 1
ATOM 720 C CA . LYS A 1 88 ? 9.057 7.894 6.817 1.00 91.94 88 LYS A CA 1
ATOM 721 C C . LYS A 1 88 ? 9.992 7.117 7.743 1.00 91.94 88 LYS A C 1
ATOM 723 O O . LYS A 1 88 ? 11.180 7.419 7.795 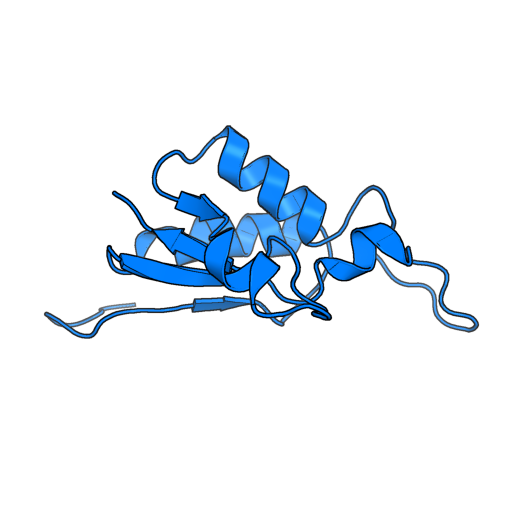1.00 91.94 88 LYS A O 1
ATOM 728 N N . LYS A 1 89 ? 9.461 6.160 8.512 1.00 93.56 89 LYS A N 1
ATOM 729 C CA . LYS A 1 89 ? 10.260 5.330 9.430 1.00 93.56 89 LYS A CA 1
ATOM 730 C C . LYS A 1 89 ? 11.120 4.320 8.675 1.00 93.56 89 LYS A C 1
ATOM 732 O O . LYS A 1 89 ? 12.237 4.037 9.095 1.00 93.56 89 LYS A O 1
ATOM 737 N N . LEU A 1 90 ? 10.609 3.783 7.571 1.00 90.75 90 LEU A N 1
ATOM 738 C CA . LEU A 1 90 ? 11.314 2.831 6.719 1.00 90.75 90 LEU A CA 1
ATOM 739 C C . LEU A 1 90 ? 12.076 3.580 5.621 1.00 90.75 90 LEU A C 1
ATOM 741 O O . LEU A 1 90 ? 11.687 3.559 4.456 1.00 90.75 90 LEU A O 1
ATOM 745 N N . PHE A 1 91 ? 13.169 4.239 6.018 1.00 74.31 91 PHE A N 1
ATOM 746 C CA . PHE A 1 91 ? 13.992 5.100 5.155 1.00 74.31 91 PHE A CA 1
ATOM 747 C C . PHE A 1 91 ? 14.356 4.443 3.809 1.00 74.31 91 PHE A C 1
ATOM 749 O O . PHE A 1 91 ? 14.333 5.093 2.766 1.00 74.31 91 PHE A O 1
ATOM 756 N N . PHE A 1 92 ? 14.599 3.128 3.821 1.00 84.88 92 PHE A N 1
ATOM 757 C CA . PHE A 1 92 ? 14.684 2.291 2.628 1.00 84.88 92 PHE A CA 1
ATOM 758 C C . PHE A 1 92 ? 13.658 1.159 2.728 1.00 84.88 92 PHE A C 1
ATOM 760 O O . PHE A 1 92 ? 13.667 0.386 3.685 1.00 84.88 92 PHE A O 1
ATOM 767 N N . SER A 1 93 ? 12.765 1.056 1.742 1.00 91.44 93 SER A N 1
ATOM 768 C CA . SER A 1 93 ? 11.748 0.005 1.675 1.00 91.44 93 SER A CA 1
ATOM 769 C C . SER A 1 93 ? 11.443 -0.358 0.227 1.00 91.44 93 SER A C 1
ATOM 771 O O . SER A 1 93 ? 11.320 0.522 -0.624 1.00 91.44 93 SER A O 1
ATOM 773 N N . CYS A 1 94 ? 11.241 -1.649 -0.038 1.00 94.44 94 CYS A N 1
ATOM 774 C CA . CYS A 1 94 ? 10.710 -2.121 -1.319 1.00 94.44 94 CYS A CA 1
ATOM 775 C C 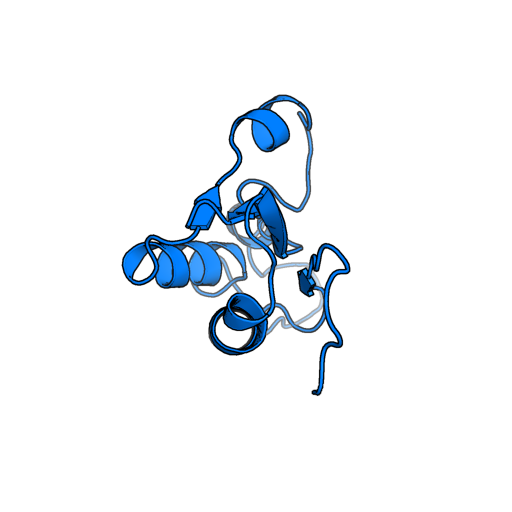. CYS A 1 94 ? 9.204 -1.832 -1.478 1.00 94.44 94 CYS A C 1
ATOM 777 O O . CYS A 1 94 ? 8.652 -1.997 -2.565 1.00 94.44 94 CYS A O 1
ATOM 779 N N . ASN A 1 95 ? 8.554 -1.371 -0.403 1.00 96.19 95 ASN A N 1
ATOM 780 C CA . ASN A 1 95 ? 7.104 -1.233 -0.279 1.00 96.19 95 ASN A CA 1
ATOM 781 C C . ASN A 1 95 ? 6.690 0.219 0.022 1.00 96.19 95 ASN A C 1
ATOM 783 O O . ASN A 1 95 ? 5.699 0.449 0.715 1.00 96.19 95 ASN A O 1
ATOM 787 N N . GLN A 1 96 ? 7.452 1.213 -0.452 1.00 94.81 96 GLN A N 1
ATOM 788 C CA . GLN A 1 96 ? 7.098 2.633 -0.304 1.00 94.81 96 GLN A CA 1
ATOM 789 C C . GLN A 1 96 ? 5.672 2.896 -0.801 1.00 94.81 96 GLN A C 1
ATOM 791 O O . GLN A 1 96 ? 5.311 2.500 -1.912 1.00 94.81 96 GLN A O 1
ATOM 796 N N . SER A 1 97 ? 4.846 3.545 0.018 1.00 96.56 97 SER A N 1
ATOM 797 C CA . SER A 1 97 ? 3.419 3.763 -0.255 1.00 96.56 97 SER A CA 1
ATOM 798 C C . SER A 1 97 ? 2.569 2.488 -0.384 1.00 96.56 97 SER A C 1
ATOM 800 O O . SER A 1 97 ? 1.394 2.563 -0.737 1.00 96.56 97 SER A O 1
ATOM 802 N N . GLY A 1 98 ? 3.125 1.318 -0.058 1.00 97.81 98 GLY A N 1
ATOM 803 C CA . GLY A 1 98 ? 2.436 0.026 -0.051 1.00 97.81 98 GLY A CA 1
ATOM 804 C C . GLY A 1 98 ? 1.685 -0.272 1.250 1.00 97.81 98 GLY A C 1
ATOM 805 O O . GLY A 1 98 ? 0.889 -1.205 1.297 1.00 97.81 98 GLY A O 1
ATOM 806 N N . TYR A 1 99 ? 1.891 0.516 2.309 1.00 98.12 99 TYR A N 1
ATOM 807 C CA . TYR A 1 99 ? 1.230 0.336 3.606 1.00 98.12 99 TYR A CA 1
ATOM 808 C C . TYR A 1 99 ? -0.125 1.050 3.638 1.00 98.12 99 TYR A C 1
ATOM 810 O O . TYR A 1 99 ? -0.224 2.225 3.999 1.00 98.12 99 TYR A O 1
ATOM 818 N N . LEU A 1 100 ? -1.192 0.340 3.269 1.00 98.62 100 LEU A N 1
ATOM 819 C CA . LEU A 1 100 ? -2.543 0.892 3.187 1.00 98.62 100 LEU A CA 1
ATOM 820 C C . LEU A 1 100 ? -3.318 0.639 4.478 1.00 98.62 100 LEU A C 1
ATOM 822 O O . LEU A 1 100 ? -3.778 -0.473 4.742 1.00 98.62 100 LEU A O 1
ATOM 826 N N . LYS A 1 101 ? -3.514 1.683 5.279 1.00 98.38 101 LYS A N 1
ATOM 827 C CA . LYS A 1 101 ? -4.256 1.623 6.540 1.00 98.38 101 LYS A CA 1
ATOM 828 C C . LYS A 1 101 ? -5.751 1.774 6.303 1.00 98.38 101 LYS A C 1
ATOM 830 O O . LYS A 1 101 ? -6.183 2.762 5.708 1.00 98.38 101 LYS A O 1
ATOM 835 N N . LYS A 1 102 ? -6.557 0.857 6.840 1.00 98.25 102 LYS A N 1
ATOM 836 C CA . LYS A 1 102 ? -8.020 0.974 6.812 1.00 98.25 102 LYS A CA 1
ATOM 837 C C . LYS A 1 102 ? -8.507 1.966 7.868 1.00 98.25 102 LYS A C 1
ATOM 839 O O . LYS A 1 102 ? -8.390 1.714 9.070 1.00 98.25 102 LYS A O 1
ATOM 844 N N . ILE A 1 103 ? -9.082 3.078 7.427 1.00 98.00 103 ILE A N 1
ATOM 845 C CA . ILE A 1 103 ? -9.563 4.177 8.277 1.00 98.00 103 ILE A CA 1
ATOM 846 C C . ILE A 1 103 ? -11.078 4.184 8.490 1.00 98.00 103 ILE A C 1
ATOM 848 O O . ILE A 1 103 ? -11.536 4.793 9.458 1.00 98.00 103 ILE A O 1
ATOM 852 N N . LYS A 1 104 ? -11.852 3.507 7.635 1.00 93.25 104 LYS A N 1
ATOM 853 C CA . LYS A 1 104 ? -13.315 3.415 7.745 1.00 93.25 104 LYS A CA 1
ATOM 854 C C . LYS A 1 104 ? -13.759 1.985 7.997 1.00 93.25 104 LYS A C 1
ATOM 856 O O . LYS A 1 104 ? -13.253 1.065 7.313 1.00 93.25 104 LYS A O 1
#

Mean predicted aligned error: 4.7 Å

Sequence (104 aa):
MNLKRKKKIMVILDSHHTHQHVLDELNFYSKYVSKKSYIIVCDTILNFIGGKVKGRKRPWDLKKNPMTAVAAFLKNNKNFIIDKDIDKKLFFSCNQSGYLKKIK

Secondary structure (DSSP, 8-state):
----S-----EEE-S--SHHHHHHHHHHHTTTSPTT-EEEE--TTHHHH-S--TT---S--SSSSHHHHHHHHHHH-TTEEE-HHHHHH-SS-TTTT-EEEE--

pLDDT: mean 91.06, std 11.28, range [52.03, 98.69]